Protein AF-R7GBC9-F1 (afdb_monomer_lite)

Secondary structure (DSSP, 8-state):
-------HHHHHHHHHHHHHHHHHHHHHHHHHHHHHHHHHHHHHHHHHTT--GGGS-TT-----HHHHHHHHHHHHHHHHHHHHHHHHHHHHHHTTHHHHHHTS-HHHHHHHIIIIIS---HHHHHHHTT-S-HHHHHHHHHHHHHHHHGGG-

Organism: NCBI:txid1263076

Radius of gyration: 23.35 Å; chains: 1; bounding box: 47×36×67 Å

InterPro domains:
  IPR013324 RNA polymerase sigma factor, region 3/4-like [SSF88659] (70-131)

Sequence (153 aa):
MKKILVTKEDIDYMKRVLSNLRYHYEKANFFKKEQKTAAELLDEEIKGRGISYDSLPSGSRGVSTYENELIITEASYAQMAQNELKKANNILEEEKIEDRLEVLKEKELEIYDDYFVDGMTLEQIAFKFNKKSKQWAAQKIDDIVRKMLEVEL

Structure (mmCIF, N/CA/C/O backbone):
data_AF-R7GBC9-F1
#
_entry.id   AF-R7GBC9-F1
#
loop_
_atom_site.group_PDB
_atom_site.id
_atom_site.type_symbol
_atom_site.label_atom_id
_atom_site.label_alt_id
_atom_site.label_comp_id
_atom_site.label_asym_id
_atom_site.label_entity_id
_atom_site.label_seq_id
_atom_site.pdbx_PDB_ins_code
_atom_site.Cartn_x
_atom_site.Cartn_y
_atom_site.Cartn_z
_atom_site.occupancy
_atom_site.B_iso_or_equiv
_atom_site.auth_seq_id
_atom_site.auth_comp_id
_atom_site.auth_asym_id
_atom_site.auth_atom_id
_atom_site.pdbx_PDB_model_num
ATOM 1 N N . MET A 1 1 ? -23.551 -16.932 20.766 1.00 43.78 1 MET A N 1
ATOM 2 C CA . MET A 1 1 ? -22.169 -16.909 20.242 1.00 43.78 1 MET A CA 1
ATOM 3 C C . MET A 1 1 ? -21.292 -16.179 21.247 1.00 43.78 1 MET A C 1
ATOM 5 O O . MET A 1 1 ? -21.707 -15.129 21.724 1.00 43.78 1 MET A O 1
ATOM 9 N N . LYS A 1 2 ? -20.153 -16.754 21.657 1.00 44.62 2 LYS A N 1
ATOM 10 C CA . LYS A 1 2 ? -19.175 -16.041 22.497 1.00 44.62 2 LYS A CA 1
ATOM 11 C C . LYS A 1 2 ? -18.469 -15.032 21.596 1.00 44.62 2 LYS A C 1
ATOM 13 O O . 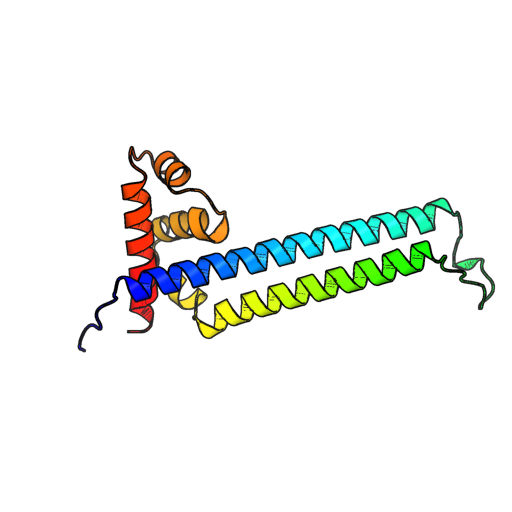LYS A 1 2 ? -17.842 -15.451 20.634 1.00 44.62 2 LYS A O 1
ATOM 18 N N . LYS A 1 3 ? -18.591 -13.739 21.899 1.00 55.22 3 LYS A N 1
ATOM 19 C CA . LYS A 1 3 ? -17.836 -12.689 21.212 1.00 55.22 3 LYS A CA 1
ATOM 20 C C . LYS A 1 3 ? -16.350 -12.942 21.495 1.00 55.22 3 LYS A C 1
ATOM 22 O O . LYS A 1 3 ? -15.938 -12.839 22.651 1.00 55.22 3 LYS A O 1
ATOM 27 N N . ILE A 1 4 ? -15.588 -13.375 20.493 1.00 62.78 4 ILE A N 1
ATOM 28 C CA . ILE A 1 4 ? -14.132 -13.490 20.619 1.00 62.78 4 ILE A CA 1
ATOM 29 C C . ILE A 1 4 ? -13.595 -12.070 20.829 1.00 62.78 4 ILE A C 1
ATOM 31 O O . ILE A 1 4 ? -14.046 -11.113 20.199 1.00 62.78 4 ILE A O 1
ATOM 35 N N . LEU A 1 5 ? -12.715 -11.917 21.814 1.00 82.06 5 LEU A N 1
ATOM 36 C CA . LEU A 1 5 ? -12.192 -10.621 22.221 1.00 82.06 5 LEU A CA 1
ATOM 37 C C . LEU A 1 5 ? -11.024 -10.251 21.303 1.00 82.06 5 LEU A C 1
ATOM 39 O O . LEU A 1 5 ? -9.966 -10.859 21.415 1.00 82.06 5 LEU A O 1
ATOM 43 N N . VAL A 1 6 ? -11.207 -9.247 20.442 1.00 89.69 6 VAL A N 1
ATOM 44 C CA . VAL A 1 6 ? -10.107 -8.668 19.654 1.00 89.69 6 VAL A CA 1
ATOM 45 C C . VAL A 1 6 ? -9.082 -8.045 20.602 1.00 89.69 6 VAL A C 1
ATOM 47 O O . VAL A 1 6 ? -9.408 -7.131 21.372 1.00 89.69 6 VAL A O 1
ATOM 50 N N . THR A 1 7 ? -7.848 -8.534 20.549 1.00 92.88 7 THR A N 1
ATOM 51 C CA . THR A 1 7 ? -6.746 -8.077 21.399 1.00 92.88 7 THR A CA 1
ATOM 52 C C . THR A 1 7 ? -5.969 -6.929 20.752 1.00 92.88 7 THR A C 1
ATOM 54 O O . THR A 1 7 ? -6.165 -6.575 19.588 1.00 92.88 7 THR A O 1
ATOM 57 N N . LYS A 1 8 ? -5.061 -6.309 21.517 1.00 93.81 8 LYS A N 1
ATOM 58 C CA . LYS A 1 8 ? -4.146 -5.298 20.970 1.00 93.81 8 LYS A CA 1
ATOM 59 C C . LYS A 1 8 ? -3.156 -5.908 19.971 1.00 93.81 8 LYS A C 1
ATOM 61 O O . LYS A 1 8 ? -2.827 -5.256 18.987 1.00 93.81 8 LYS A O 1
ATOM 66 N N . GLU A 1 9 ? -2.735 -7.151 20.196 1.00 95.38 9 GLU A N 1
ATOM 67 C CA . GLU A 1 9 ? -1.818 -7.864 19.303 1.00 95.38 9 GLU A CA 1
ATOM 68 C C . GLU A 1 9 ? -2.456 -8.120 17.935 1.00 95.38 9 GLU A C 1
ATOM 70 O O . GLU A 1 9 ? -1.800 -7.896 16.918 1.00 95.38 9 GLU A O 1
ATOM 75 N N . ASP A 1 10 ? -3.746 -8.473 17.903 1.00 94.81 10 ASP A N 1
ATOM 76 C CA . ASP A 1 10 ? -4.499 -8.656 16.655 1.00 94.81 10 ASP A CA 1
ATOM 77 C C . ASP A 1 10 ? -4.594 -7.344 15.862 1.00 94.81 10 ASP A C 1
ATOM 79 O O . ASP A 1 10 ? -4.349 -7.306 14.655 1.00 94.81 10 ASP A O 1
ATOM 83 N N . ILE A 1 11 ? -4.892 -6.235 16.552 1.00 96.44 11 ILE A N 1
ATOM 84 C CA . ILE A 1 11 ? -4.948 -4.901 15.938 1.00 96.44 11 ILE A CA 1
ATOM 85 C C . ILE A 1 11 ? -3.581 -4.523 15.362 1.00 96.44 11 ILE A C 1
ATOM 87 O O . ILE A 1 11 ? -3.488 -4.061 14.225 1.00 96.44 11 ILE A O 1
ATOM 91 N N . ASP A 1 12 ? -2.510 -4.714 16.129 1.00 97.31 12 ASP A N 1
ATOM 92 C CA . ASP A 1 12 ? -1.163 -4.354 15.694 1.00 97.31 12 ASP A CA 1
ATOM 93 C C . ASP A 1 12 ? -0.671 -5.256 14.551 1.00 97.31 12 ASP A C 1
ATOM 95 O O . ASP A 1 12 ? 0.040 -4.788 13.659 1.00 97.31 12 ASP A O 1
ATOM 99 N N . TYR A 1 13 ? -1.080 -6.527 14.526 1.00 97.06 13 TYR A N 1
ATOM 100 C CA . TYR A 1 13 ? -0.859 -7.421 13.394 1.00 97.06 13 TYR A CA 1
ATOM 101 C C . TYR A 1 13 ? -1.545 -6.907 12.129 1.00 97.06 13 TYR A C 1
ATOM 103 O O . TYR A 1 13 ? -0.863 -6.667 11.132 1.00 97.06 13 TYR A O 1
ATOM 111 N N . MET A 1 14 ? -2.851 -6.646 12.187 1.00 96.94 14 MET A N 1
ATOM 112 C CA . MET A 1 14 ? -3.610 -6.194 11.021 1.00 96.94 14 MET A CA 1
ATOM 113 C C . MET A 1 14 ? -3.111 -4.832 10.507 1.00 96.94 14 MET A C 1
ATOM 115 O O . MET A 1 14 ? -3.002 -4.606 9.305 1.00 96.94 14 MET A O 1
ATOM 119 N N . LYS A 1 15 ? -2.668 -3.937 11.397 1.00 97.88 15 LYS A N 1
ATOM 120 C CA . LYS A 1 15 ? -1.984 -2.692 11.002 1.00 97.88 15 LYS A CA 1
ATOM 121 C C . LYS A 1 15 ? -0.726 -2.932 10.171 1.00 97.88 15 LYS A C 1
ATOM 123 O O . LYS A 1 15 ? -0.486 -2.200 9.208 1.00 97.88 15 LYS A O 1
ATOM 128 N N . ARG A 1 16 ? 0.089 -3.928 10.538 1.00 97.88 16 ARG A N 1
ATOM 129 C CA . ARG A 1 16 ? 1.284 -4.305 9.764 1.00 97.88 16 ARG A CA 1
ATOM 130 C C . ARG A 1 16 ? 0.897 -4.900 8.418 1.00 97.88 16 ARG A C 1
ATOM 132 O O . ARG A 1 16 ? 1.509 -4.528 7.425 1.00 97.88 16 ARG A O 1
ATOM 139 N N . VAL A 1 17 ? -0.119 -5.761 8.383 1.00 97.75 17 VAL A N 1
ATOM 140 C CA . VAL A 1 17 ? -0.663 -6.338 7.144 1.00 97.75 17 VAL A CA 1
ATOM 141 C C . VAL A 1 17 ? -1.064 -5.233 6.165 1.00 97.75 17 VAL A C 1
ATOM 143 O O . VAL A 1 17 ? -0.538 -5.181 5.057 1.00 97.75 17 VAL A O 1
ATOM 146 N N . LEU A 1 18 ? -1.903 -4.290 6.598 1.00 98.00 18 LEU A N 1
ATOM 147 C CA . LEU A 1 18 ? -2.368 -3.171 5.771 1.00 98.00 18 LEU A CA 1
ATOM 148 C C . LEU A 1 18 ? -1.223 -2.240 5.335 1.00 98.00 18 LEU A C 1
ATOM 150 O O . LEU A 1 18 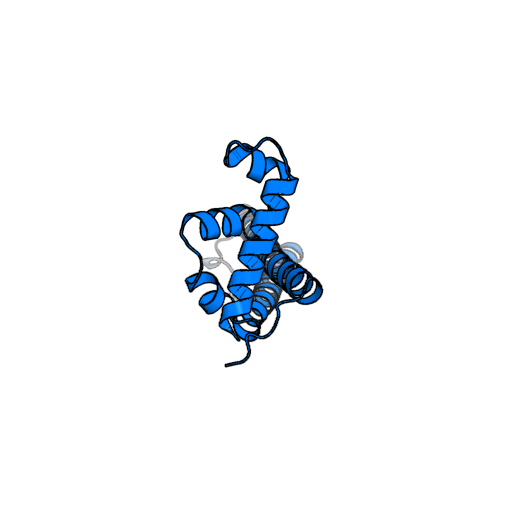? -1.184 -1.776 4.198 1.00 98.00 18 LEU A O 1
ATOM 154 N N . SER A 1 19 ? -0.240 -2.005 6.209 1.00 96.75 19 SER A N 1
ATOM 155 C CA . SER A 1 19 ? 0.950 -1.218 5.850 1.00 96.75 19 SER A CA 1
ATOM 156 C C . SER A 1 19 ? 1.827 -1.931 4.813 1.00 96.75 19 SER A C 1
ATOM 158 O O . SER A 1 19 ? 2.354 -1.292 3.902 1.00 96.75 19 SER A O 1
ATOM 160 N N . ASN A 1 20 ? 1.972 -3.254 4.924 1.00 97.62 20 ASN A N 1
ATOM 161 C CA . ASN A 1 20 ? 2.701 -4.066 3.951 1.00 97.62 20 ASN A CA 1
ATOM 162 C C . ASN A 1 20 ? 1.968 -4.116 2.608 1.00 97.62 20 ASN A C 1
ATOM 164 O O . ASN A 1 20 ? 2.610 -4.039 1.563 1.00 97.62 20 ASN A O 1
ATOM 168 N N . LEU A 1 21 ? 0.635 -4.190 2.628 1.00 98.12 21 LEU A N 1
ATOM 169 C CA . LEU A 1 21 ? -0.186 -4.106 1.426 1.00 98.12 21 LEU A CA 1
ATOM 170 C C . LEU A 1 21 ? 0.106 -2.811 0.655 1.00 98.12 21 LEU A C 1
ATOM 172 O O . LEU A 1 21 ? 0.440 -2.867 -0.531 1.00 98.12 21 LEU A O 1
ATOM 176 N N . ARG A 1 22 ? 0.090 -1.658 1.344 1.00 97.62 22 ARG A N 1
ATOM 177 C CA . ARG A 1 22 ? 0.481 -0.371 0.744 1.00 97.62 22 ARG A CA 1
ATOM 178 C C . ARG A 1 22 ? 1.889 -0.415 0.168 1.00 97.62 22 ARG A C 1
ATOM 180 O O . ARG A 1 22 ? 2.086 -0.047 -0.986 1.00 97.62 22 ARG A O 1
ATOM 187 N N . TYR A 1 23 ? 2.856 -0.895 0.949 1.00 97.94 23 TYR A N 1
ATOM 188 C CA . TYR A 1 23 ? 4.251 -0.989 0.521 1.00 97.94 23 TYR A CA 1
ATOM 189 C C . TYR A 1 23 ? 4.401 -1.758 -0.800 1.00 97.94 23 TYR A C 1
ATOM 191 O O . TYR A 1 23 ? 5.107 -1.308 -1.705 1.00 97.94 23 TYR A O 1
ATOM 199 N N . HIS A 1 24 ? 3.721 -2.897 -0.942 1.00 98.38 24 HIS A N 1
ATOM 200 C CA . HIS A 1 24 ? 3.771 -3.690 -2.168 1.00 98.38 24 HIS A CA 1
ATOM 201 C C . HIS A 1 24 ? 3.146 -2.953 -3.361 1.00 98.38 24 HIS A C 1
ATOM 203 O O . HIS A 1 24 ? 3.725 -2.968 -4.450 1.00 98.38 24 HIS A O 1
ATOM 209 N N . TYR A 1 25 ? 2.034 -2.237 -3.169 1.00 98.19 25 TYR A N 1
ATOM 210 C CA . TYR A 1 25 ? 1.457 -1.397 -4.224 1.00 98.19 25 TYR A CA 1
ATOM 211 C C . TYR A 1 25 ? 2.359 -0.226 -4.624 1.00 98.19 25 TYR A C 1
ATOM 213 O O . TYR A 1 25 ? 2.581 -0.003 -5.816 1.00 98.19 25 TYR A O 1
ATOM 221 N N . GLU A 1 26 ? 2.922 0.500 -3.658 1.00 97.94 26 GLU A N 1
ATOM 222 C CA . GLU A 1 26 ? 3.864 1.595 -3.912 1.00 97.94 26 GLU A CA 1
ATOM 223 C C . GLU A 1 26 ? 5.083 1.102 -4.694 1.00 97.94 26 GLU A C 1
ATOM 225 O O . GLU A 1 26 ? 5.490 1.716 -5.682 1.00 97.94 26 GLU A O 1
ATOM 230 N N . LYS A 1 27 ? 5.632 -0.050 -4.302 1.00 98.06 27 LYS A N 1
ATOM 231 C CA . LYS A 1 27 ? 6.801 -0.641 -4.949 1.00 98.06 27 LYS A CA 1
ATOM 232 C C . LYS A 1 27 ? 6.494 -1.162 -6.351 1.00 98.06 27 LYS A C 1
ATOM 234 O O . LYS A 1 27 ? 7.292 -0.959 -7.265 1.00 98.06 27 LYS A O 1
ATOM 239 N N . ALA A 1 28 ? 5.324 -1.765 -6.554 1.00 98.31 28 ALA A N 1
ATOM 240 C CA . ALA A 1 28 ? 4.854 -2.122 -7.887 1.00 98.31 28 ALA A CA 1
ATOM 241 C C . ALA A 1 28 ? 4.726 -0.886 -8.790 1.00 98.31 28 ALA A C 1
ATOM 243 O O . ALA A 1 28 ? 5.159 -0.910 -9.941 1.00 98.31 28 ALA A O 1
ATOM 244 N N . ASN A 1 29 ? 4.165 0.207 -8.268 1.00 97.75 29 ASN A N 1
ATOM 245 C CA . ASN A 1 29 ? 4.026 1.462 -9.002 1.00 97.75 29 ASN A CA 1
ATOM 246 C C . ASN A 1 29 ? 5.378 2.114 -9.305 1.00 97.75 29 ASN A C 1
ATOM 248 O O . ASN A 1 29 ? 5.552 2.655 -10.395 1.00 97.75 29 ASN A O 1
ATOM 252 N N . PHE A 1 30 ? 6.338 2.037 -8.382 1.00 98.12 30 PHE A N 1
ATOM 253 C CA . PHE A 1 30 ? 7.717 2.449 -8.630 1.00 98.12 30 PHE A CA 1
ATOM 254 C C . PHE A 1 30 ? 8.311 1.680 -9.817 1.00 98.12 30 PHE A C 1
ATOM 256 O O . PHE A 1 30 ? 8.713 2.296 -10.797 1.00 98.12 30 PHE A O 1
ATOM 263 N N . PHE A 1 31 ? 8.262 0.345 -9.799 1.00 98.25 31 PHE A N 1
ATOM 264 C CA . PHE A 1 31 ? 8.799 -0.461 -10.898 1.00 98.25 31 PHE A CA 1
ATOM 265 C C . PHE A 1 31 ? 8.085 -0.220 -12.234 1.00 98.25 31 PHE A C 1
ATOM 267 O O . PHE A 1 31 ? 8.741 -0.184 -13.268 1.00 98.25 31 PHE A O 1
ATOM 274 N N . LYS A 1 32 ? 6.770 0.027 -12.238 1.00 97.81 32 LYS A N 1
ATOM 275 C CA . LYS A 1 32 ? 6.044 0.427 -13.458 1.00 97.81 32 LYS A CA 1
ATOM 276 C C . LYS A 1 32 ? 6.529 1.765 -14.024 1.00 97.81 32 LYS A C 1
ATOM 278 O O . LYS A 1 32 ? 6.563 1.928 -15.240 1.00 97.81 32 LYS A O 1
ATOM 283 N N . LYS A 1 33 ? 6.880 2.729 -13.164 1.00 97.75 33 LYS A N 1
ATOM 284 C CA . LYS A 1 33 ? 7.456 4.008 -13.605 1.00 97.75 33 LYS A CA 1
ATOM 285 C C . LYS A 1 33 ? 8.837 3.794 -14.215 1.00 97.75 33 LYS A C 1
ATOM 287 O O . LYS A 1 33 ? 9.059 4.260 -15.322 1.00 97.75 33 LYS A O 1
ATOM 292 N N . GLU A 1 34 ? 9.704 3.031 -13.554 1.00 97.25 34 GLU A N 1
ATOM 293 C CA . GLU A 1 34 ? 11.040 2.711 -14.077 1.00 97.25 34 GLU A CA 1
ATOM 294 C C . GLU A 1 34 ? 10.977 1.930 -15.399 1.00 97.25 34 GLU A C 1
ATOM 296 O O . GLU A 1 34 ? 11.713 2.236 -16.334 1.00 97.25 34 GLU A O 1
ATOM 301 N N . GLN A 1 35 ? 10.039 0.982 -15.522 1.00 95.50 35 GLN A N 1
ATOM 302 C CA . GLN A 1 35 ? 9.752 0.291 -16.781 1.00 95.50 35 GLN A CA 1
ATOM 303 C C . GLN A 1 35 ? 9.407 1.292 -17.890 1.00 95.50 35 GLN A C 1
ATOM 305 O O . GLN A 1 35 ? 9.966 1.225 -18.981 1.00 95.50 35 GLN A O 1
ATOM 310 N N . LYS A 1 36 ? 8.491 2.228 -17.612 1.00 95.69 36 LYS A N 1
ATOM 311 C CA . LYS A 1 36 ? 8.072 3.239 -18.585 1.00 95.69 36 LYS A CA 1
ATOM 312 C C . LYS A 1 36 ? 9.238 4.141 -18.998 1.00 95.69 36 LYS A C 1
ATOM 314 O O . LYS A 1 36 ? 9.394 4.393 -20.186 1.00 95.69 36 LYS A O 1
ATOM 319 N N . THR A 1 37 ? 10.070 4.569 -18.051 1.00 94.50 37 THR A N 1
ATOM 320 C CA . THR A 1 37 ? 11.277 5.359 -18.336 1.00 94.50 37 THR A CA 1
ATOM 321 C C . THR A 1 37 ? 12.241 4.597 -19.250 1.00 94.50 37 THR A C 1
ATOM 323 O O . THR A 1 37 ? 12.734 5.159 -20.222 1.00 94.50 37 THR A O 1
ATOM 326 N N . ALA A 1 38 ? 12.490 3.310 -18.982 1.00 91.00 38 ALA A N 1
ATOM 327 C CA . ALA A 1 38 ? 13.356 2.484 -19.827 1.00 91.00 38 ALA A CA 1
ATOM 328 C C . ALA A 1 38 ? 12.807 2.340 -21.259 1.00 91.00 38 ALA A C 1
ATOM 330 O O . ALA A 1 38 ? 13.574 2.430 -22.217 1.00 91.00 38 ALA A O 1
ATOM 331 N N . ALA A 1 39 ? 11.488 2.180 -21.405 1.00 91.19 39 ALA A N 1
ATOM 332 C CA . ALA A 1 39 ? 10.827 2.121 -22.707 1.00 91.19 39 ALA A CA 1
ATOM 333 C C . ALA A 1 39 ? 10.909 3.458 -23.470 1.00 91.19 39 ALA A C 1
ATOM 335 O O . ALA A 1 39 ? 11.186 3.466 -24.666 1.00 91.19 39 ALA A O 1
ATOM 336 N N . GLU A 1 40 ? 10.723 4.592 -22.784 1.00 92.88 40 GLU A N 1
ATOM 337 C CA . GLU A 1 40 ? 10.867 5.927 -23.384 1.00 92.88 40 GLU A CA 1
ATOM 338 C C . GLU A 1 40 ? 12.299 6.167 -23.890 1.00 92.88 40 GLU A C 1
ATOM 340 O O . GLU A 1 40 ? 12.478 6.630 -25.016 1.00 92.88 40 GLU A O 1
ATOM 345 N N . LEU A 1 41 ? 13.315 5.774 -23.113 1.00 89.88 41 LEU A N 1
ATOM 346 C CA . LEU A 1 41 ? 14.719 5.852 -23.534 1.00 89.88 41 LEU A CA 1
ATOM 347 C C . LEU A 1 41 ? 15.014 4.948 -24.738 1.00 89.88 41 LEU A C 1
ATOM 349 O O . LEU A 1 41 ? 15.715 5.359 -25.659 1.00 89.88 41 LEU A O 1
ATOM 353 N N . LEU A 1 42 ? 14.465 3.731 -24.764 1.00 85.06 42 LEU A N 1
ATOM 354 C CA . LEU A 1 42 ? 14.629 2.821 -25.899 1.00 85.06 42 LEU A CA 1
ATOM 355 C C . LEU A 1 42 ? 14.025 3.414 -27.180 1.00 85.06 42 LEU A C 1
ATOM 357 O O . LEU A 1 42 ? 14.651 3.376 -28.240 1.00 85.06 42 LEU A O 1
ATOM 361 N N . ASP A 1 43 ? 12.833 4.002 -27.076 1.00 85.81 43 ASP A N 1
ATOM 362 C CA . ASP A 1 43 ? 12.175 4.696 -28.183 1.00 85.81 43 ASP A CA 1
ATOM 363 C C . ASP A 1 43 ? 13.003 5.885 -28.693 1.00 85.81 43 ASP A C 1
ATOM 365 O O . ASP A 1 43 ? 13.068 6.120 -29.904 1.00 85.81 43 ASP A O 1
ATOM 369 N N . GLU A 1 44 ? 13.618 6.655 -27.791 1.00 86.75 44 GLU A N 1
ATOM 370 C CA . GLU A 1 44 ? 14.504 7.771 -28.137 1.00 86.75 44 GLU A CA 1
ATOM 371 C C . GLU A 1 44 ? 15.767 7.300 -28.863 1.00 86.75 44 GLU A C 1
ATOM 373 O O . GLU A 1 44 ? 16.096 7.856 -29.913 1.00 86.75 44 GLU A O 1
ATOM 378 N N . GLU A 1 45 ? 16.428 6.249 -28.375 1.00 82.31 45 GLU A N 1
ATOM 379 C CA . GLU A 1 45 ? 17.615 5.666 -29.016 1.00 82.31 45 GLU A CA 1
ATOM 380 C C . GLU A 1 45 ? 17.308 5.157 -30.431 1.00 82.31 45 GLU A C 1
ATOM 382 O O . GLU A 1 45 ? 18.031 5.458 -31.390 1.00 82.31 45 GLU A O 1
ATOM 387 N N . ILE A 1 46 ? 16.178 4.461 -30.594 1.00 74.81 46 ILE A N 1
ATOM 388 C CA . ILE A 1 46 ? 15.717 3.970 -31.897 1.00 74.81 46 ILE A CA 1
ATOM 389 C C . ILE A 1 46 ? 15.447 5.140 -32.858 1.00 74.81 46 ILE A C 1
ATOM 391 O O . ILE A 1 46 ? 15.869 5.101 -34.019 1.00 74.81 46 ILE A O 1
ATOM 395 N N . LYS A 1 47 ? 14.771 6.202 -32.394 1.00 77.12 47 LYS A N 1
ATOM 396 C CA . LYS A 1 47 ? 14.463 7.397 -33.205 1.00 77.12 47 LYS A CA 1
ATOM 397 C C . LYS A 1 47 ? 15.717 8.196 -33.564 1.00 77.12 47 LYS A C 1
ATOM 399 O O . LYS A 1 47 ? 15.855 8.620 -34.712 1.00 77.12 47 LYS A O 1
ATOM 404 N N . GLY A 1 48 ? 16.632 8.391 -32.613 1.00 67.81 48 GLY A N 1
ATOM 405 C CA . GLY A 1 48 ? 17.856 9.183 -32.771 1.00 67.81 48 GLY A CA 1
ATOM 406 C C . GLY A 1 48 ? 18.818 8.617 -33.816 1.00 67.81 48 GLY A C 1
ATOM 407 O O . GLY A 1 48 ? 19.558 9.364 -34.457 1.00 67.81 48 GLY A O 1
ATOM 408 N N . ARG A 1 49 ? 18.756 7.306 -34.066 1.00 64.00 49 ARG A N 1
ATOM 409 C CA . ARG A 1 49 ? 19.539 6.641 -35.113 1.00 64.00 49 ARG A CA 1
ATOM 410 C C . ARG A 1 49 ? 19.000 6.859 -36.529 1.00 64.00 49 ARG A C 1
ATOM 412 O O . ARG A 1 49 ? 19.703 6.541 -37.485 1.00 64.00 49 ARG A O 1
ATOM 419 N N . GLY A 1 50 ? 17.781 7.382 -36.693 1.00 56.69 50 GLY A N 1
ATOM 420 C CA . GLY A 1 50 ? 17.168 7.604 -38.010 1.00 56.69 50 GLY A CA 1
ATOM 421 C C . GLY A 1 50 ? 16.964 6.319 -38.826 1.00 56.69 50 GLY A C 1
ATOM 422 O O . GLY A 1 50 ? 16.795 6.376 -40.044 1.00 56.69 50 GLY A O 1
ATOM 423 N N . ILE A 1 51 ? 17.006 5.152 -38.175 1.00 56.06 51 ILE A N 1
ATOM 424 C CA . ILE A 1 51 ? 16.888 3.847 -38.825 1.00 56.06 51 ILE A CA 1
ATOM 425 C C . ILE A 1 51 ? 15.403 3.522 -38.990 1.00 56.06 51 ILE A C 1
ATOM 427 O O . ILE A 1 51 ? 14.709 3.203 -38.028 1.00 56.06 51 ILE A O 1
ATOM 431 N N . SER A 1 52 ? 14.915 3.542 -40.232 1.00 53.44 52 SER A N 1
ATOM 432 C CA . SER A 1 52 ? 13.676 2.843 -40.577 1.00 53.44 52 SER A CA 1
ATOM 433 C C . SER A 1 52 ? 13.965 1.342 -40.611 1.00 53.44 52 SER A C 1
ATOM 435 O O . SER A 1 52 ? 14.709 0.867 -41.475 1.00 53.44 52 SER A O 1
ATOM 437 N N . TYR A 1 53 ? 13.384 0.580 -39.681 1.00 52.62 53 TYR A N 1
ATOM 438 C CA . TYR A 1 53 ? 13.536 -0.880 -39.622 1.00 52.62 53 TYR A CA 1
ATOM 439 C C . TYR A 1 53 ? 13.049 -1.601 -40.895 1.00 52.62 53 TYR A C 1
ATOM 441 O O . TYR A 1 53 ? 13.442 -2.750 -41.111 1.00 52.62 53 TYR A O 1
ATOM 449 N N . ASP A 1 54 ? 12.275 -0.924 -41.753 1.00 52.69 54 ASP A N 1
ATOM 450 C CA . ASP A 1 54 ? 11.830 -1.417 -43.066 1.00 52.69 54 ASP A CA 1
ATOM 451 C C . ASP A 1 54 ? 12.934 -1.380 -44.140 1.00 52.69 54 ASP A C 1
ATOM 453 O O . ASP A 1 54 ? 12.804 -2.006 -45.189 1.00 52.69 54 ASP A O 1
ATOM 457 N N . SER A 1 55 ? 14.033 -0.660 -43.892 1.00 51.88 55 SER A N 1
ATOM 458 C CA . SER A 1 55 ? 15.132 -0.461 -44.852 1.00 51.88 55 SER A CA 1
ATOM 459 C C . SER A 1 55 ? 16.385 -1.300 -44.569 1.00 51.88 55 SER A C 1
ATOM 461 O O . SER A 1 55 ? 17.344 -1.263 -45.342 1.00 51.88 55 SER A O 1
ATOM 463 N N . LEU A 1 56 ? 16.392 -2.078 -43.480 1.00 47.69 56 LEU A N 1
ATOM 464 C CA . LEU A 1 56 ? 17.527 -2.923 -43.111 1.00 47.69 56 LEU A CA 1
ATOM 465 C C . LEU A 1 56 ? 17.411 -4.332 -43.722 1.00 47.69 56 LEU A C 1
ATOM 467 O O . LEU A 1 56 ? 16.360 -4.965 -43.592 1.00 47.69 56 LEU A O 1
ATOM 471 N N . PRO A 1 57 ? 18.493 -4.882 -44.313 1.00 50.38 57 PRO A N 1
ATOM 472 C CA . PRO A 1 57 ? 18.537 -6.280 -44.733 1.00 50.38 57 PRO A CA 1
ATOM 473 C C . PRO A 1 57 ? 18.177 -7.209 -43.568 1.00 50.38 57 PRO A C 1
ATOM 475 O O . PRO A 1 57 ? 18.622 -7.001 -42.432 1.00 50.38 57 PRO A O 1
ATOM 478 N N . SER A 1 58 ? 17.385 -8.249 -43.843 1.00 46.12 58 SER A N 1
ATOM 479 C CA . SER A 1 58 ? 17.010 -9.279 -42.871 1.00 46.12 58 SER A CA 1
ATOM 480 C C . SER A 1 58 ? 18.266 -9.984 -42.340 1.00 46.12 58 SER A C 1
ATOM 482 O O . SER A 1 58 ? 18.810 -10.867 -42.998 1.00 46.12 58 SER A O 1
ATOM 484 N N . GLY A 1 59 ? 18.754 -9.554 -41.176 1.00 46.94 59 GLY A N 1
ATOM 485 C CA . GLY A 1 59 ? 19.984 -10.061 -40.553 1.00 46.94 59 GLY A CA 1
ATOM 486 C C . GLY A 1 59 ? 20.881 -8.977 -39.949 1.00 46.94 59 GLY A C 1
ATOM 487 O O . GLY A 1 59 ? 21.691 -9.277 -39.083 1.00 46.94 59 GLY A O 1
ATOM 488 N N . SER A 1 60 ? 20.695 -7.712 -40.336 1.00 47.62 60 SER A N 1
ATOM 489 C CA . SER A 1 60 ? 21.445 -6.551 -39.823 1.00 47.62 60 SER A CA 1
ATOM 490 C C . SER A 1 60 ? 20.592 -5.639 -38.932 1.00 47.62 60 SER A C 1
ATOM 492 O O . SER A 1 60 ? 20.772 -4.425 -38.918 1.00 47.62 60 SER A O 1
ATOM 494 N N . ARG A 1 61 ? 19.652 -6.207 -38.163 1.00 52.06 61 ARG A N 1
ATOM 495 C CA . ARG A 1 61 ? 19.006 -5.487 -37.050 1.00 52.06 61 ARG A CA 1
ATOM 496 C C . ARG A 1 61 ? 19.992 -5.431 -35.884 1.00 52.06 61 ARG A C 1
ATOM 498 O O . ARG A 1 61 ? 19.905 -6.214 -34.945 1.00 52.06 61 ARG A O 1
ATOM 505 N N . GLY A 1 62 ? 21.000 -4.575 -36.014 1.00 52.31 62 GLY A N 1
ATOM 506 C CA . GLY A 1 62 ? 22.020 -4.360 -34.995 1.00 52.31 62 GLY A CA 1
ATOM 507 C C . GLY A 1 62 ? 21.446 -3.579 -33.822 1.00 52.31 62 GLY A C 1
ATOM 508 O O . GLY A 1 62 ? 21.679 -2.378 -33.726 1.00 52.31 62 GLY A O 1
ATOM 509 N N . VAL A 1 63 ? 20.705 -4.263 -32.947 1.00 59.44 63 VAL A N 1
ATOM 510 C CA . VAL A 1 63 ? 20.388 -3.738 -31.618 1.00 59.44 63 VAL A CA 1
ATOM 511 C C . VAL A 1 63 ? 21.726 -3.543 -30.908 1.00 59.44 63 VAL A C 1
ATOM 513 O O . VAL A 1 63 ? 22.495 -4.491 -30.735 1.00 59.44 63 VAL A O 1
ATOM 516 N N . SER A 1 64 ? 22.064 -2.301 -30.593 1.00 68.50 64 SER A N 1
ATOM 517 C CA . SER A 1 64 ? 23.290 -1.969 -29.881 1.00 68.50 64 SER A CA 1
ATOM 518 C C . SER A 1 64 ? 23.305 -2.599 -28.497 1.00 68.50 64 SER A C 1
ATOM 520 O O . SER A 1 64 ? 22.264 -2.955 -27.946 1.00 68.50 64 SER A O 1
ATOM 522 N N . THR A 1 65 ? 24.495 -2.721 -27.909 1.00 76.62 65 THR A N 1
ATOM 523 C CA . THR A 1 65 ? 24.640 -3.171 -26.520 1.00 76.62 65 THR A CA 1
ATOM 524 C C . THR A 1 65 ? 23.741 -2.363 -25.578 1.00 76.62 65 THR A C 1
ATOM 526 O O . THR A 1 65 ? 23.078 -2.954 -24.738 1.00 76.62 65 THR A O 1
ATOM 529 N N . TYR A 1 66 ? 23.622 -1.049 -25.801 1.00 79.19 66 TYR A N 1
ATOM 530 C CA . TYR A 1 66 ? 22.786 -0.161 -24.992 1.00 79.19 66 TYR A CA 1
ATOM 531 C C . TYR A 1 66 ? 21.275 -0.383 -25.190 1.00 79.19 66 TYR A C 1
ATOM 533 O O . TYR A 1 66 ? 20.539 -0.507 -24.218 1.00 79.19 66 TYR A O 1
ATOM 541 N N . GLU A 1 67 ? 20.797 -0.533 -26.430 1.00 79.50 67 GLU A N 1
ATOM 542 C CA . GLU A 1 67 ? 19.383 -0.868 -26.692 1.00 79.50 67 GLU A CA 1
ATOM 543 C C . GLU A 1 67 ? 19.013 -2.239 -26.084 1.00 79.50 67 GLU A C 1
ATOM 545 O O . GLU A 1 67 ? 17.935 -2.397 -25.516 1.00 79.50 67 GLU A O 1
ATOM 550 N N . ASN A 1 68 ? 19.921 -3.223 -26.127 1.00 83.12 68 ASN A N 1
ATOM 551 C CA . ASN A 1 68 ? 19.717 -4.514 -25.458 1.00 83.12 68 ASN A CA 1
ATOM 552 C C . ASN A 1 68 ? 19.668 -4.376 -23.928 1.00 83.12 68 ASN A C 1
ATOM 554 O O . ASN A 1 68 ? 18.848 -5.030 -23.284 1.00 83.12 68 ASN A O 1
ATOM 558 N N . GLU A 1 69 ? 20.519 -3.533 -23.339 1.00 86.44 69 GLU A N 1
ATOM 559 C CA . GLU A 1 69 ? 20.476 -3.227 -21.905 1.00 86.44 69 GLU A CA 1
ATOM 560 C C . GLU A 1 69 ? 19.134 -2.601 -21.509 1.00 86.44 69 GLU A C 1
ATOM 562 O O . GLU A 1 69 ? 18.547 -3.014 -20.506 1.00 86.44 69 GLU A O 1
ATOM 567 N N . LEU A 1 70 ? 18.608 -1.671 -22.311 1.00 87.69 70 LEU A N 1
ATOM 568 C CA . LEU A 1 70 ? 17.303 -1.047 -22.077 1.00 87.69 70 LEU A CA 1
ATOM 569 C C . LEU A 1 70 ? 16.154 -2.062 -22.175 1.00 87.69 70 LEU A C 1
ATOM 571 O O . LEU A 1 70 ? 15.312 -2.092 -21.281 1.00 87.69 70 LEU A O 1
ATOM 575 N N . ILE A 1 71 ? 16.166 -2.958 -23.170 1.00 88.00 71 ILE A N 1
ATOM 576 C CA . ILE A 1 71 ? 15.172 -4.042 -23.306 1.00 88.00 71 ILE A CA 1
ATOM 577 C C . ILE A 1 71 ? 15.191 -4.973 -22.083 1.00 88.00 71 ILE A C 1
ATOM 579 O O . ILE A 1 71 ? 14.144 -5.305 -21.523 1.00 88.00 71 ILE A O 1
ATOM 583 N N . ILE A 1 72 ? 16.379 -5.403 -21.643 1.00 91.12 72 ILE A N 1
ATOM 584 C CA . ILE A 1 72 ? 16.524 -6.271 -20.464 1.00 91.12 72 ILE A CA 1
ATOM 585 C C . ILE A 1 72 ? 16.050 -5.543 -19.202 1.00 91.12 72 ILE A C 1
ATOM 587 O O . ILE A 1 72 ? 15.388 -6.144 -18.351 1.00 91.12 72 ILE A O 1
ATOM 591 N N . THR A 1 73 ? 16.372 -4.257 -19.081 1.00 92.31 73 THR A N 1
ATOM 592 C CA . THR A 1 73 ? 15.991 -3.414 -17.945 1.00 92.31 73 THR A CA 1
ATOM 593 C C . THR A 1 73 ? 14.476 -3.231 -17.877 1.00 92.31 73 THR A C 1
ATOM 595 O O . THR A 1 73 ? 13.882 -3.472 -16.825 1.00 92.31 73 THR A O 1
ATOM 598 N N . GLU A 1 74 ? 13.832 -2.900 -18.999 1.00 93.44 74 GLU A N 1
ATOM 599 C CA . GLU A 1 74 ? 12.376 -2.792 -19.107 1.00 93.44 74 GLU A CA 1
ATOM 600 C C . GLU A 1 74 ? 11.698 -4.104 -18.686 1.00 93.44 74 GLU A C 1
ATOM 602 O O . GLU A 1 74 ? 10.844 -4.110 -17.793 1.00 93.44 74 GLU A O 1
ATOM 607 N N . ALA A 1 75 ? 12.123 -5.231 -19.267 1.00 94.12 75 ALA A N 1
ATOM 608 C CA . ALA A 1 75 ? 11.571 -6.546 -18.951 1.00 94.12 75 ALA A CA 1
ATOM 609 C C . ALA A 1 75 ? 11.761 -6.911 -17.468 1.00 94.12 75 ALA A C 1
ATOM 611 O O . ALA A 1 75 ? 10.859 -7.461 -16.829 1.00 94.12 75 ALA A O 1
ATOM 612 N N . SER A 1 76 ? 12.916 -6.561 -16.896 1.00 96.75 76 SER A N 1
ATOM 613 C CA . SER A 1 76 ? 13.214 -6.787 -15.480 1.00 96.75 76 SER A CA 1
ATOM 614 C C . SER A 1 76 ? 12.273 -5.991 -14.579 1.00 96.75 76 SER A C 1
ATOM 616 O O . SER A 1 76 ? 11.675 -6.563 -13.665 1.00 96.75 76 SER A O 1
ATOM 618 N N . TYR A 1 77 ? 12.077 -4.697 -14.847 1.00 97.81 77 TYR A N 1
ATOM 619 C CA . TYR A 1 77 ? 11.152 -3.870 -14.073 1.00 97.81 77 TYR A CA 1
ATOM 620 C C . TYR A 1 77 ? 9.697 -4.320 -14.220 1.00 97.81 77 TYR A C 1
ATOM 622 O O . TYR A 1 77 ? 8.976 -4.364 -13.220 1.00 97.81 77 TYR A O 1
ATOM 630 N N . ALA A 1 78 ? 9.279 -4.746 -15.415 1.00 97.56 78 ALA A N 1
ATOM 631 C CA . ALA A 1 78 ? 7.953 -5.320 -15.632 1.00 97.56 78 ALA A CA 1
ATOM 632 C C . ALA A 1 78 ? 7.724 -6.562 -14.750 1.00 97.56 78 ALA A C 1
ATOM 634 O O . ALA A 1 78 ? 6.708 -6.663 -14.055 1.00 97.56 78 ALA A O 1
ATOM 635 N N . GLN A 1 79 ? 8.697 -7.480 -14.706 1.00 98.06 79 GLN A N 1
ATOM 636 C CA . GLN A 1 79 ? 8.627 -8.674 -13.862 1.00 98.06 79 GLN A CA 1
ATOM 637 C C . GLN A 1 79 ? 8.622 -8.324 -12.366 1.00 98.06 79 GLN A C 1
ATOM 639 O O . GLN A 1 79 ? 7.870 -8.918 -11.590 1.00 98.06 79 GLN A O 1
ATOM 644 N N . MET A 1 80 ? 9.439 -7.356 -11.938 1.00 98.25 80 MET A N 1
ATOM 645 C CA . MET A 1 80 ? 9.466 -6.904 -10.544 1.00 98.25 80 MET A CA 1
ATOM 646 C C . MET A 1 80 ? 8.132 -6.275 -10.127 1.00 98.25 80 MET A C 1
ATOM 648 O O . MET A 1 80 ? 7.619 -6.600 -9.056 1.00 98.25 80 MET A O 1
ATOM 652 N N . ALA A 1 81 ? 7.528 -5.445 -10.982 1.00 98.19 81 ALA A N 1
ATOM 653 C CA . ALA A 1 81 ? 6.201 -4.884 -10.750 1.00 98.19 81 ALA A CA 1
ATOM 654 C C . ALA A 1 81 ? 5.140 -5.982 -10.579 1.00 98.19 81 ALA A C 1
ATOM 656 O O . ALA A 1 81 ? 4.363 -5.943 -9.626 1.00 98.19 81 ALA A O 1
ATOM 657 N N . GLN A 1 82 ? 5.129 -6.985 -11.463 1.00 98.19 82 GLN A N 1
ATOM 658 C CA . GLN A 1 82 ? 4.205 -8.120 -11.367 1.00 98.19 82 GLN A CA 1
ATOM 659 C C . GLN A 1 82 ? 4.401 -8.921 -10.076 1.00 98.19 82 GLN A C 1
ATOM 661 O O . GLN A 1 82 ? 3.424 -9.303 -9.434 1.00 98.19 82 GLN A O 1
ATOM 666 N N . ASN A 1 83 ? 5.650 -9.145 -9.663 1.00 98.31 83 ASN A N 1
ATOM 667 C CA . ASN A 1 83 ? 5.953 -9.869 -8.430 1.00 98.31 83 ASN A CA 1
ATOM 668 C C . ASN A 1 83 ? 5.435 -9.133 -7.187 1.00 98.31 83 ASN A C 1
ATOM 670 O O . ASN A 1 83 ? 4.889 -9.771 -6.289 1.00 98.31 83 ASN A O 1
ATOM 674 N N . GLU A 1 84 ? 5.588 -7.810 -7.121 1.00 98.44 84 GLU A N 1
ATOM 675 C CA . GLU A 1 84 ? 5.063 -7.017 -6.003 1.00 98.44 84 GLU A CA 1
ATOM 676 C C . GLU A 1 84 ? 3.525 -6.959 -6.014 1.00 98.44 84 GLU A C 1
ATOM 678 O O . GLU A 1 84 ? 2.912 -7.132 -4.963 1.00 98.44 84 GLU A O 1
ATOM 683 N N . LEU A 1 85 ? 2.886 -6.849 -7.187 1.00 98.19 85 LEU A N 1
ATOM 684 C CA . LEU A 1 85 ? 1.421 -6.951 -7.292 1.00 98.19 85 LEU A CA 1
ATOM 685 C C . LEU A 1 85 ? 0.902 -8.316 -6.843 1.00 98.19 85 LEU A C 1
ATOM 687 O O . LEU A 1 85 ? -0.116 -8.386 -6.165 1.00 98.19 85 LEU A O 1
ATOM 691 N N . LYS A 1 86 ? 1.606 -9.401 -7.179 1.00 98.31 86 LYS A N 1
ATOM 692 C CA . LYS A 1 86 ? 1.236 -10.742 -6.718 1.00 98.31 86 LYS A CA 1
ATOM 693 C C . LYS A 1 86 ? 1.269 -10.834 -5.191 1.00 98.31 86 LYS A C 1
ATOM 695 O O . LYS A 1 86 ? 0.349 -11.388 -4.607 1.00 98.31 86 LYS A O 1
ATOM 700 N N . LYS A 1 87 ? 2.288 -10.264 -4.538 1.00 98.31 87 LYS A N 1
ATOM 701 C CA . LYS A 1 87 ? 2.354 -10.213 -3.066 1.00 98.31 87 LYS A CA 1
ATOM 702 C C . LYS A 1 87 ? 1.193 -9.412 -2.473 1.00 98.31 87 LYS A C 1
ATOM 704 O O . LYS A 1 87 ? 0.589 -9.869 -1.512 1.00 98.31 87 LYS A O 1
ATOM 709 N N . ALA A 1 88 ? 0.868 -8.256 -3.055 1.00 98.00 88 ALA A N 1
ATOM 710 C CA . ALA A 1 88 ? -0.272 -7.444 -2.627 1.00 98.00 88 ALA A CA 1
ATOM 711 C C . ALA A 1 88 ? -1.602 -8.207 -2.762 1.00 98.00 88 ALA A C 1
ATOM 713 O O . ALA A 1 88 ? -2.382 -8.254 -1.817 1.00 98.00 88 ALA A O 1
ATOM 714 N N . ASN A 1 89 ? -1.823 -8.868 -3.901 1.00 97.75 89 ASN A N 1
ATOM 715 C CA . ASN A 1 89 ? -3.037 -9.647 -4.148 1.00 97.75 89 ASN A CA 1
ATOM 716 C C . ASN A 1 89 ? -3.160 -10.846 -3.201 1.00 97.75 89 ASN A C 1
ATOM 718 O O . ASN A 1 89 ? -4.249 -11.104 -2.704 1.00 97.75 89 ASN A O 1
ATOM 722 N N . ASN A 1 90 ? -2.052 -11.532 -2.901 1.00 97.88 90 ASN A N 1
ATOM 723 C CA . ASN A 1 90 ? -2.060 -12.600 -1.904 1.00 97.88 90 ASN A CA 1
ATOM 724 C C . ASN A 1 90 ? -2.497 -12.075 -0.528 1.00 97.88 90 ASN A C 1
ATOM 726 O O . ASN A 1 90 ? -3.304 -12.718 0.125 1.00 97.88 90 ASN A O 1
ATOM 730 N N . ILE A 1 91 ? -2.017 -10.897 -0.107 1.00 97.38 91 ILE A N 1
ATOM 731 C CA . ILE A 1 91 ? -2.458 -10.278 1.154 1.00 97.38 91 ILE A CA 1
ATOM 732 C C . ILE A 1 91 ? -3.958 -9.959 1.113 1.00 97.38 91 ILE A C 1
ATOM 734 O O . ILE A 1 91 ? -4.657 -10.253 2.077 1.00 97.38 91 ILE A O 1
ATOM 738 N N . LEU A 1 92 ? -4.460 -9.367 0.021 1.00 96.00 92 LEU A N 1
ATOM 739 C CA . LEU A 1 92 ? -5.891 -9.064 -0.121 1.00 96.00 92 LEU A CA 1
ATOM 740 C C . LEU A 1 92 ? -6.762 -10.313 0.053 1.00 96.00 92 LEU A C 1
ATOM 742 O O . LEU A 1 92 ? -7.766 -10.251 0.762 1.00 96.00 92 LEU A O 1
ATOM 746 N N . GLU A 1 93 ? -6.365 -11.416 -0.585 1.00 96.00 93 GLU A N 1
ATOM 747 C CA . GLU A 1 93 ? -7.097 -12.683 -0.587 1.00 96.00 93 GLU A CA 1
ATOM 748 C C . GLU A 1 93 ? -6.992 -13.414 0.758 1.00 96.00 93 GLU A C 1
ATOM 750 O O . GLU A 1 93 ? -8.016 -13.749 1.353 1.00 96.00 93 GLU A O 1
ATOM 755 N N . GLU A 1 94 ? -5.773 -13.632 1.264 1.00 95.00 94 GLU A N 1
ATOM 756 C CA . GLU A 1 94 ? -5.526 -14.385 2.502 1.00 95.00 94 GLU A CA 1
ATOM 757 C C . GLU A 1 94 ? -6.165 -13.703 3.720 1.00 95.00 94 GLU A C 1
ATOM 759 O O . GLU A 1 94 ? -6.728 -14.377 4.583 1.00 95.00 94 GLU A O 1
ATOM 764 N N . GLU A 1 95 ? -6.136 -12.368 3.764 1.00 94.81 95 GLU A N 1
ATOM 765 C CA . GLU A 1 95 ? -6.650 -11.578 4.888 1.00 94.81 95 GLU A CA 1
ATOM 766 C C . GLU A 1 95 ? -8.081 -11.071 4.664 1.00 94.81 95 GLU A C 1
ATOM 768 O O . GLU A 1 95 ? -8.629 -10.393 5.539 1.00 94.81 95 GLU A O 1
ATOM 773 N N . LYS A 1 96 ? -8.686 -11.385 3.507 1.00 94.69 96 LYS A N 1
ATOM 774 C CA . LYS A 1 96 ? -10.034 -10.962 3.086 1.00 94.69 96 LYS A CA 1
ATOM 775 C C . LYS A 1 96 ? -10.276 -9.468 3.283 1.00 94.69 96 LYS A C 1
ATOM 777 O O . LYS A 1 96 ? -11.275 -9.044 3.865 1.00 94.69 96 LYS A O 1
ATOM 782 N N . ILE A 1 97 ? -9.320 -8.651 2.848 1.00 95.38 97 ILE A N 1
ATOM 783 C CA . ILE A 1 97 ? -9.345 -7.209 3.118 1.00 95.38 97 ILE A CA 1
ATOM 784 C C . ILE A 1 97 ? -10.594 -6.555 2.518 1.00 95.38 97 ILE A C 1
ATOM 786 O O . ILE A 1 97 ? -11.180 -5.700 3.172 1.00 95.38 97 ILE A O 1
ATOM 790 N N . GLU A 1 98 ? -11.035 -6.984 1.332 1.00 93.88 98 GLU A N 1
ATOM 791 C CA . GLU A 1 98 ? -12.243 -6.454 0.683 1.00 93.88 98 GLU A CA 1
ATOM 792 C C . GLU A 1 98 ? -13.489 -6.653 1.563 1.00 93.88 98 GLU A C 1
ATOM 794 O O . GLU A 1 98 ? -14.110 -5.663 1.950 1.00 93.88 98 GLU A O 1
ATOM 799 N N . ASP A 1 99 ? -13.766 -7.885 2.006 1.00 93.88 99 ASP A N 1
ATOM 800 C CA . ASP A 1 99 ? -14.882 -8.204 2.914 1.00 93.88 99 ASP A CA 1
ATOM 801 C C . ASP A 1 99 ? -14.820 -7.384 4.216 1.00 93.88 99 ASP A C 1
ATOM 803 O O . ASP A 1 99 ? -15.831 -6.917 4.750 1.00 93.88 99 ASP A O 1
ATOM 807 N N . ARG A 1 100 ? -13.610 -7.178 4.751 1.00 95.00 100 ARG A N 1
ATOM 808 C CA . ARG A 1 100 ? -13.403 -6.399 5.979 1.00 95.00 100 ARG A CA 1
ATOM 809 C C . ARG A 1 100 ? -13.645 -4.905 5.794 1.00 95.00 100 ARG A C 1
ATOM 811 O O . ARG A 1 100 ? -13.977 -4.230 6.769 1.00 95.00 100 ARG A O 1
ATOM 818 N N . LEU A 1 101 ? -13.461 -4.371 4.589 1.00 95.88 101 LEU A N 1
ATOM 819 C CA . LEU A 1 101 ? -13.737 -2.967 4.292 1.00 95.88 101 LEU A CA 1
ATOM 820 C C . LEU A 1 101 ? -15.239 -2.698 4.173 1.00 95.88 101 LEU A C 1
ATOM 822 O O . LEU A 1 101 ? -15.681 -1.617 4.559 1.00 95.88 101 LEU A O 1
ATOM 826 N N . GLU A 1 102 ? -16.040 -3.677 3.743 1.00 95.50 102 GLU A N 1
ATOM 827 C CA . GLU A 1 102 ? -17.490 -3.509 3.552 1.00 95.50 102 GLU A CA 1
ATOM 828 C C . GLU A 1 102 ? -18.245 -3.117 4.831 1.00 95.50 102 GLU A C 1
ATOM 830 O O . GLU A 1 102 ? -19.283 -2.454 4.776 1.0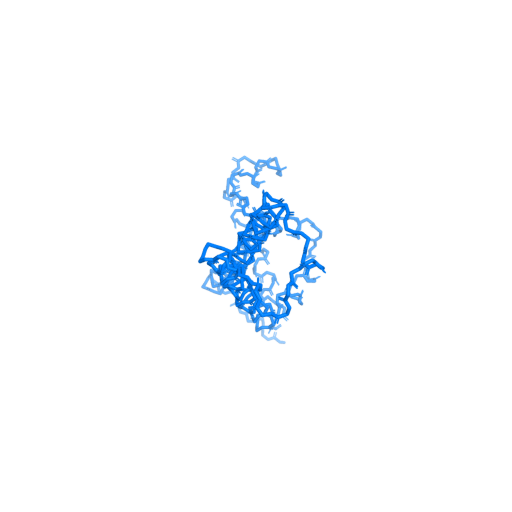0 95.50 102 GLU A O 1
ATOM 835 N N . VAL A 1 103 ? -17.734 -3.489 6.009 1.00 94.69 103 VAL A N 1
ATOM 836 C CA . VAL A 1 103 ? -18.385 -3.133 7.280 1.00 94.69 103 VAL A CA 1
ATOM 837 C C . VAL A 1 103 ? -18.116 -1.696 7.718 1.00 94.69 103 VAL A C 1
ATOM 839 O O . VAL A 1 103 ? -18.778 -1.193 8.638 1.00 94.69 103 VAL A O 1
ATOM 842 N N . LEU A 1 104 ? -17.133 -1.025 7.119 1.00 96.62 104 LEU A N 1
ATOM 843 C CA . LEU A 1 104 ? -16.757 0.334 7.477 1.00 96.62 104 LEU A CA 1
ATOM 844 C C . LEU A 1 104 ? -17.765 1.344 6.920 1.00 96.62 104 LEU A C 1
ATOM 846 O O . LEU A 1 104 ? -18.283 1.234 5.815 1.00 96.62 104 LEU A O 1
ATOM 850 N N . LYS A 1 105 ? -18.070 2.363 7.723 1.00 97.12 105 LYS A N 1
ATOM 851 C CA . LYS A 1 105 ? -18.881 3.503 7.279 1.00 97.12 105 LYS A CA 1
ATOM 852 C C . LYS A 1 105 ? -18.031 4.416 6.403 1.00 97.12 105 LYS A C 1
ATOM 854 O O . LYS A 1 105 ? -16.824 4.469 6.573 1.00 97.12 105 LYS A O 1
ATOM 859 N N . GLU A 1 106 ? -18.666 5.251 5.590 1.00 97.31 106 GLU A N 1
ATOM 860 C CA . GLU A 1 106 ? -17.991 6.217 4.704 1.00 97.31 106 GLU A CA 1
ATOM 861 C C . GLU A 1 106 ? -16.860 7.012 5.387 1.00 97.31 106 GLU A C 1
ATOM 863 O O . GLU A 1 106 ? -15.735 7.028 4.907 1.00 97.31 106 GLU A O 1
ATOM 868 N N . LYS A 1 107 ? -17.105 7.594 6.570 1.00 96.69 107 LYS A N 1
ATOM 869 C CA . LYS A 1 107 ? -16.062 8.328 7.319 1.00 96.69 107 LYS A CA 1
ATOM 870 C C . LYS A 1 107 ? -14.945 7.440 7.872 1.00 96.69 107 LYS A C 1
ATOM 872 O O . LYS A 1 107 ? -13.860 7.929 8.158 1.00 96.69 107 LYS A O 1
ATOM 877 N N . GLU A 1 108 ? -15.239 6.172 8.137 1.00 97.88 108 GLU A N 1
ATOM 878 C CA . GLU A 1 108 ? -14.244 5.193 8.586 1.00 97.88 108 GLU A CA 1
ATOM 879 C C . GLU A 1 108 ? -13.381 4.746 7.402 1.00 97.88 108 GLU A C 1
ATOM 881 O O . GLU A 1 108 ? -12.168 4.669 7.560 1.00 97.88 108 GLU A O 1
ATOM 886 N N . LEU A 1 109 ? -13.993 4.544 6.229 1.00 97.88 109 LEU A N 1
ATOM 887 C CA . LEU A 1 109 ? -13.299 4.301 4.963 1.00 97.88 109 LEU A CA 1
ATOM 888 C C . LEU A 1 109 ? -12.398 5.475 4.588 1.00 97.88 109 LEU A C 1
ATOM 890 O O . LEU A 1 109 ? -11.233 5.257 4.306 1.00 97.88 109 LEU A O 1
ATOM 894 N N . GLU A 1 110 ? -12.874 6.716 4.709 1.00 98.19 110 GLU A N 1
ATOM 895 C CA . GLU A 1 110 ? -12.047 7.897 4.431 1.00 98.19 110 GLU A CA 1
ATOM 896 C C . GLU A 1 110 ? -10.780 7.934 5.309 1.00 98.19 110 GLU A C 1
ATOM 898 O O . GLU A 1 110 ? -9.684 8.180 4.817 1.00 98.19 110 GLU A O 1
ATOM 903 N N . ILE A 1 111 ? -10.907 7.651 6.612 1.00 97.94 111 ILE A N 1
ATOM 904 C CA . ILE A 1 111 ? -9.754 7.605 7.529 1.00 97.94 111 ILE A CA 1
ATOM 905 C C . ILE A 1 111 ? -8.847 6.403 7.222 1.00 97.94 111 ILE A C 1
ATOM 907 O O . ILE A 1 111 ? -7.628 6.498 7.387 1.00 97.94 111 ILE A O 1
ATOM 911 N N . TYR A 1 112 ? -9.430 5.269 6.826 1.00 98.12 112 TYR A N 1
ATOM 912 C CA . TYR A 1 112 ? -8.684 4.096 6.382 1.00 98.12 112 TYR A CA 1
ATOM 913 C C . TYR A 1 112 ? -7.851 4.424 5.139 1.00 98.12 112 TYR A C 1
ATOM 915 O O . TYR A 1 112 ? -6.647 4.177 5.160 1.00 98.12 112 TYR A O 1
ATOM 923 N N . ASP A 1 113 ? -8.458 5.030 4.118 1.00 98.12 113 ASP A N 1
ATOM 924 C CA . ASP A 1 113 ? -7.797 5.406 2.871 1.00 98.12 113 ASP A CA 1
ATOM 925 C C . ASP A 1 113 ? -6.674 6.407 3.149 1.00 98.12 113 ASP A C 1
ATOM 927 O O . ASP A 1 113 ? -5.521 6.142 2.806 1.00 98.12 113 ASP A O 1
ATOM 931 N N . ASP A 1 114 ? -6.956 7.476 3.901 1.00 98.06 114 ASP A N 1
ATOM 932 C CA . ASP A 1 114 ? -5.949 8.472 4.281 1.00 98.06 114 ASP A CA 1
ATOM 933 C C . ASP A 1 114 ? -4.714 7.823 4.935 1.00 98.06 114 ASP A C 1
ATOM 935 O O . ASP A 1 114 ? -3.572 8.184 4.648 1.00 98.06 114 ASP A O 1
ATOM 939 N N . TYR A 1 115 ? -4.918 6.866 5.847 1.00 98.00 115 TYR A N 1
ATOM 940 C CA . TYR A 1 115 ? -3.824 6.283 6.625 1.00 98.00 115 TYR A CA 1
ATOM 941 C C . TYR A 1 115 ? -3.117 5.125 5.918 1.00 98.00 115 TYR A C 1
ATOM 943 O O . TYR A 1 115 ? -1.884 5.084 5.855 1.00 98.00 115 TYR A O 1
ATOM 951 N N . PHE A 1 116 ? -3.880 4.146 5.434 1.00 97.88 116 PHE A N 1
ATOM 952 C CA . PHE A 1 116 ? -3.359 2.885 4.914 1.00 97.88 116 PHE A CA 1
ATOM 953 C C . PHE A 1 116 ? -3.178 2.887 3.405 1.00 97.88 116 PHE A C 1
ATOM 955 O O . PHE A 1 116 ? -2.329 2.135 2.946 1.00 97.88 116 PHE A O 1
ATOM 962 N N . VAL A 1 117 ? -3.880 3.729 2.647 1.00 96.62 117 VAL A N 1
ATOM 963 C CA . VAL A 1 117 ? -3.719 3.814 1.186 1.00 96.62 117 VAL A CA 1
ATOM 964 C C . VAL A 1 117 ? -2.806 4.982 0.822 1.00 96.62 117 VAL A C 1
ATOM 966 O O . VAL A 1 117 ? -1.775 4.771 0.187 1.00 96.62 117 VAL A O 1
ATOM 969 N N . ASP A 1 118 ? -3.106 6.180 1.322 1.00 96.19 118 ASP A N 1
ATOM 970 C CA . ASP A 1 118 ? -2.383 7.412 0.982 1.00 96.19 118 ASP A CA 1
ATOM 971 C C . ASP A 1 118 ? -1.140 7.651 1.853 1.00 96.19 118 ASP A C 1
ATOM 973 O O . ASP A 1 118 ? -0.261 8.442 1.507 1.00 96.19 118 ASP A O 1
ATOM 977 N N . GLY A 1 119 ? -1.043 6.970 2.998 1.00 95.81 119 GLY A N 1
ATOM 978 C CA . GLY A 1 119 ? 0.118 7.062 3.882 1.00 95.81 119 GLY A CA 1
ATOM 979 C C . GLY A 1 119 ? 0.229 8.367 4.667 1.00 95.81 119 GLY A C 1
ATOM 980 O O . GLY A 1 119 ? 1.328 8.730 5.094 1.00 95.81 119 GLY A O 1
ATOM 981 N N . MET A 1 120 ? -0.889 9.057 4.903 1.00 97.25 120 MET A N 1
ATOM 982 C CA . MET A 1 120 ? -0.924 10.241 5.756 1.00 97.25 120 MET A CA 1
ATOM 983 C C . MET A 1 120 ? -0.503 9.911 7.192 1.00 97.25 120 MET A C 1
ATOM 985 O O . MET A 1 120 ? -0.825 8.864 7.759 1.00 97.25 120 MET A O 1
ATOM 989 N N . THR A 1 121 ? 0.194 10.847 7.831 1.00 96.88 121 THR A N 1
ATOM 990 C CA . THR A 1 121 ? 0.558 10.728 9.245 1.00 96.88 121 THR A CA 1
ATOM 991 C C . THR A 1 121 ? -0.651 10.954 10.153 1.00 96.88 121 THR A C 1
ATOM 993 O O . THR A 1 121 ? -1.641 11.590 9.782 1.00 96.88 121 THR A O 1
ATOM 996 N N . LEU A 1 122 ? -0.560 10.489 11.403 1.00 97.25 122 LEU A N 1
ATOM 997 C CA . LEU A 1 122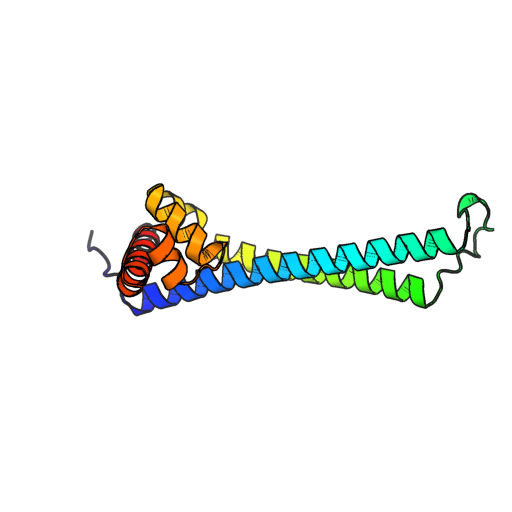 ? -1.607 10.707 12.408 1.00 97.25 122 LEU A CA 1
ATOM 998 C C . LEU A 1 122 ? -1.881 12.199 12.640 1.00 97.25 122 LEU A C 1
ATOM 1000 O O . LEU A 1 122 ? -3.017 12.593 12.895 1.00 97.25 122 LEU A O 1
ATOM 1004 N N . GLU A 1 123 ? -0.841 13.028 12.560 1.00 97.25 123 GLU A N 1
ATOM 1005 C CA . GLU A 1 123 ? -0.928 14.480 12.648 1.00 97.25 123 GLU A CA 1
ATOM 1006 C C . GLU A 1 123 ? -1.697 15.077 11.461 1.00 97.25 123 GLU A C 1
ATOM 1008 O O . GLU A 1 123 ? -2.574 15.915 11.672 1.00 97.25 123 GLU A O 1
ATOM 1013 N N . GLN A 1 124 ? -1.417 14.626 10.233 1.00 97.75 124 GLN A N 1
ATOM 1014 C CA . GLN A 1 124 ? -2.117 15.088 9.030 1.00 97.75 124 GLN A CA 1
ATOM 1015 C C . GLN A 1 124 ? -3.598 14.694 9.051 1.00 97.75 124 GLN A C 1
ATOM 1017 O O . GLN A 1 124 ? -4.454 15.523 8.751 1.00 97.75 124 GLN A O 1
ATOM 1022 N N . ILE A 1 125 ? -3.913 13.470 9.480 1.00 97.44 125 ILE A N 1
ATOM 1023 C CA . ILE A 1 125 ? -5.299 13.006 9.631 1.00 97.44 125 ILE A CA 1
ATOM 1024 C C . ILE A 1 125 ? -6.011 13.807 10.722 1.00 97.44 125 ILE A C 1
ATOM 1026 O O . ILE A 1 125 ? -7.100 14.334 10.503 1.00 97.44 125 ILE A O 1
ATOM 1030 N N . ALA A 1 126 ? -5.400 13.964 11.900 1.00 97.12 126 ALA A N 1
ATOM 1031 C CA . ALA A 1 126 ? -5.992 14.772 12.964 1.00 97.12 126 ALA A CA 1
ATOM 1032 C C . ALA A 1 126 ? -6.291 16.200 12.478 1.00 97.12 126 ALA A C 1
ATOM 1034 O O . ALA A 1 126 ? -7.377 16.717 12.738 1.00 97.12 126 ALA A O 1
ATOM 1035 N N . PHE A 1 127 ? -5.376 16.802 11.715 1.00 96.94 127 PHE A N 1
ATOM 1036 C CA . PHE A 1 127 ? -5.576 18.111 11.104 1.00 96.94 127 PHE A CA 1
ATOM 1037 C C . PHE A 1 127 ? -6.735 18.122 10.091 1.00 96.94 127 PHE A C 1
ATOM 1039 O O . PHE A 1 127 ? -7.629 18.959 10.226 1.00 96.94 127 PHE A O 1
ATOM 1046 N N . LYS A 1 128 ? -6.781 17.167 9.148 1.00 96.75 128 LYS A N 1
ATOM 1047 C CA . LYS A 1 128 ? -7.854 17.028 8.140 1.00 96.75 128 LYS A CA 1
ATOM 1048 C C . LYS A 1 128 ? -9.244 16.974 8.785 1.00 96.75 128 LYS A C 1
ATOM 1050 O O . LYS A 1 128 ? -10.173 17.630 8.325 1.00 96.75 128 LYS A O 1
ATOM 1055 N N . PHE A 1 129 ? -9.370 16.276 9.914 1.00 95.44 129 PHE A N 1
ATOM 1056 C CA . PHE A 1 129 ? -10.631 16.127 10.652 1.00 95.44 129 PHE A CA 1
ATOM 1057 C C . PHE A 1 129 ? -10.864 17.192 11.744 1.00 95.44 129 PHE A C 1
ATOM 1059 O O . PHE A 1 129 ? -11.751 17.031 12.594 1.00 95.44 129 PHE A O 1
ATOM 1066 N N . ASN A 1 130 ? -10.088 18.284 11.737 1.00 95.19 130 ASN A N 1
ATOM 1067 C CA . ASN A 1 130 ? -10.153 19.390 12.699 1.00 95.19 130 ASN A CA 1
ATOM 1068 C C . ASN A 1 130 ? -10.078 18.918 14.167 1.00 95.19 130 ASN A C 1
ATOM 1070 O O . ASN A 1 130 ? -10.883 19.284 15.032 1.00 95.19 130 ASN A O 1
ATOM 1074 N N . LYS A 1 131 ? -9.121 18.031 14.448 1.00 94.56 131 LYS A N 1
ATOM 1075 C CA . LYS A 1 131 ? -8.834 17.475 15.772 1.00 94.56 131 LYS A CA 1
ATOM 1076 C C . LYS A 1 131 ? -7.482 17.967 16.258 1.00 94.56 131 LYS A C 1
ATOM 1078 O O . LYS A 1 131 ? -6.501 18.005 15.531 1.00 94.56 131 LYS A O 1
ATOM 1083 N N . LYS A 1 132 ? -7.425 18.312 17.545 1.00 83.88 132 LYS A N 1
ATOM 1084 C CA . LYS A 1 132 ? -6.240 18.919 18.170 1.00 83.88 132 LYS A CA 1
ATOM 1085 C C . LYS A 1 132 ? -5.144 17.917 18.554 1.00 83.88 132 LYS A C 1
ATOM 1087 O O . LYS A 1 132 ? -4.134 18.318 19.116 1.00 83.88 132 LYS A O 1
ATOM 1092 N N . SER A 1 133 ? -5.359 16.618 18.346 1.00 92.94 133 SER A N 1
ATOM 1093 C CA . SER A 1 133 ? -4.524 15.568 18.931 1.00 92.94 133 SER A CA 1
ATOM 1094 C C . SER A 1 133 ? -4.383 14.376 17.992 1.00 92.94 133 SER A C 1
ATOM 1096 O O . SER A 1 133 ? -5.376 13.814 17.532 1.00 92.94 133 SER A O 1
ATOM 1098 N N . LYS A 1 134 ? -3.137 13.939 17.784 1.00 94.25 134 LYS A N 1
ATOM 1099 C CA . LYS A 1 134 ? -2.819 12.708 17.050 1.00 94.25 134 LYS A CA 1
ATOM 1100 C C . LYS A 1 134 ? -3.267 11.438 17.770 1.00 94.25 134 LYS A C 1
ATOM 1102 O O . LYS A 1 134 ? -3.496 10.422 17.125 1.00 94.25 134 LYS A O 1
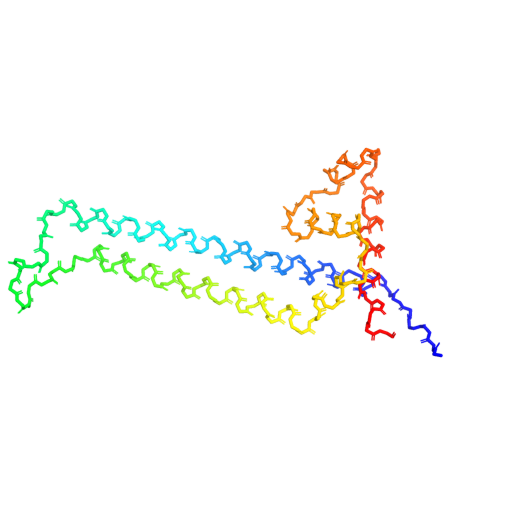ATOM 1107 N N . GLN A 1 135 ? -3.432 11.491 19.096 1.00 96.69 135 GLN A N 1
ATOM 1108 C CA . GLN A 1 135 ? -3.982 10.377 19.871 1.00 96.69 135 GLN A CA 1
ATOM 1109 C C . GLN A 1 135 ? -5.426 10.068 19.454 1.00 96.69 135 GLN A C 1
ATOM 1111 O O . GLN A 1 135 ? -5.808 8.903 19.429 1.00 96.69 135 GLN A O 1
ATOM 1116 N N . TRP A 1 136 ? -6.210 11.081 19.059 1.00 96.81 136 TRP A N 1
ATOM 1117 C CA . TRP A 1 136 ? -7.539 10.848 18.488 1.00 96.81 136 TRP A CA 1
ATOM 1118 C C . TRP A 1 136 ? -7.461 10.030 17.193 1.00 96.81 136 TRP A C 1
ATOM 1120 O O . TRP A 1 136 ? -8.206 9.065 17.047 1.00 96.81 136 TRP A O 1
ATOM 1130 N N . ALA A 1 137 ? -6.543 10.380 16.283 1.00 96.81 137 ALA A N 1
ATOM 1131 C CA . ALA A 1 137 ? -6.368 9.657 15.024 1.00 96.81 137 ALA A CA 1
ATOM 1132 C C . ALA A 1 137 ? -5.893 8.219 15.281 1.00 96.81 137 ALA A C 1
ATOM 1134 O O . ALA A 1 137 ? -6.469 7.279 14.742 1.00 96.81 137 ALA A O 1
ATOM 1135 N N . ALA A 1 138 ? -4.923 8.035 16.185 1.00 96.81 138 ALA A N 1
ATOM 1136 C CA . ALA A 1 138 ? -4.453 6.712 16.594 1.00 96.81 138 ALA A CA 1
ATOM 1137 C C . ALA A 1 138 ? -5.594 5.826 17.119 1.00 96.81 138 ALA A C 1
ATOM 1139 O O . ALA A 1 138 ? -5.720 4.679 16.693 1.00 96.81 138 ALA A O 1
ATOM 1140 N N . GLN A 1 139 ? -6.448 6.376 17.992 1.00 97.06 139 GLN A N 1
ATOM 1141 C CA . GLN A 1 139 ? -7.610 5.667 18.527 1.00 97.06 139 GLN A CA 1
ATOM 1142 C C . GLN A 1 139 ? -8.613 5.314 17.426 1.00 97.06 139 GLN A C 1
ATOM 1144 O O . GLN A 1 139 ? -9.131 4.204 17.411 1.00 97.06 139 GLN A O 1
ATOM 1149 N N . LYS A 1 140 ? -8.875 6.232 16.487 1.00 97.25 140 LYS A N 1
ATOM 1150 C CA . LYS A 1 140 ? -9.783 5.958 15.368 1.00 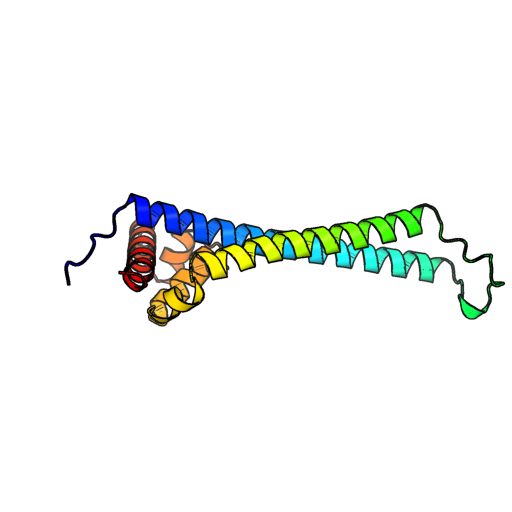97.25 140 LYS A CA 1
ATOM 1151 C C . LYS A 1 140 ? -9.282 4.850 14.463 1.00 97.25 140 LYS A C 1
ATOM 1153 O O . LYS A 1 140 ? -10.075 3.997 14.091 1.00 97.25 140 LYS A O 1
ATOM 1158 N N . ILE A 1 141 ? -7.987 4.812 14.184 1.00 97.88 141 ILE A N 1
ATOM 1159 C CA . ILE A 1 141 ? -7.398 3.728 13.400 1.00 97.88 141 ILE A CA 1
ATOM 1160 C C . ILE A 1 141 ? -7.473 2.402 14.177 1.00 97.88 141 ILE A C 1
ATOM 1162 O O . ILE A 1 141 ? -7.824 1.387 13.589 1.00 97.88 141 ILE A O 1
ATOM 1166 N N . ASP A 1 142 ? -7.196 2.392 15.490 1.00 97.62 142 ASP A N 1
ATOM 1167 C CA . ASP A 1 142 ? -7.384 1.193 16.332 1.00 97.62 142 ASP A CA 1
ATOM 1168 C C . ASP A 1 142 ? -8.843 0.694 16.295 1.00 97.62 142 ASP A C 1
ATOM 1170 O O . ASP A 1 142 ? -9.079 -0.508 16.184 1.00 97.62 142 ASP A O 1
ATOM 1174 N N . ASP A 1 143 ? -9.824 1.600 16.360 1.00 96.81 143 ASP A N 1
ATOM 1175 C CA . ASP A 1 143 ? -11.250 1.254 16.313 1.00 96.81 143 ASP A CA 1
ATOM 1176 C C . ASP A 1 143 ? -11.676 0.716 14.935 1.00 96.81 143 ASP A C 1
ATOM 1178 O O . ASP A 1 143 ? -12.428 -0.258 14.871 1.00 96.81 143 ASP A O 1
ATOM 1182 N N . ILE A 1 144 ? -11.181 1.314 13.845 1.00 97.62 144 ILE A N 1
ATOM 1183 C CA . ILE A 1 144 ? -11.416 0.855 12.466 1.00 97.62 144 ILE A CA 1
ATOM 1184 C C . ILE A 1 144 ? -10.874 -0.561 12.288 1.00 97.62 144 ILE A C 1
ATOM 1186 O O . ILE A 1 144 ? -11.612 -1.459 11.892 1.00 97.62 144 ILE A O 1
ATOM 1190 N N . VAL A 1 145 ? -9.610 -0.784 12.653 1.00 97.19 145 VAL A N 1
ATOM 1191 C CA . VAL A 1 145 ? -8.968 -2.098 12.528 1.00 97.19 145 VAL A CA 1
ATOM 1192 C C . VAL A 1 145 ? -9.672 -3.137 13.399 1.00 97.19 145 VAL A C 1
ATOM 1194 O O . VAL A 1 145 ? -9.904 -4.257 12.953 1.00 97.19 145 VAL A O 1
ATOM 1197 N N . ARG A 1 146 ? -10.085 -2.774 14.620 1.00 96.06 146 ARG A N 1
ATOM 1198 C CA . ARG A 1 146 ? -10.886 -3.669 15.466 1.00 96.06 146 ARG A CA 1
ATOM 1199 C C . ARG A 1 146 ? -12.175 -4.090 14.764 1.00 96.06 146 ARG A C 1
ATOM 1201 O O . ARG A 1 146 ? -12.508 -5.268 14.777 1.00 96.06 146 ARG A O 1
ATOM 1208 N N . LYS A 1 147 ? -12.882 -3.146 14.148 1.00 95.06 147 LYS A N 1
ATOM 1209 C CA . LYS A 1 147 ? -14.136 -3.414 13.440 1.00 95.06 147 LYS A CA 1
ATOM 1210 C C . LYS A 1 147 ? -13.931 -4.307 12.211 1.00 95.06 147 LYS A C 1
ATOM 1212 O O . LYS A 1 147 ? -14.725 -5.213 11.995 1.00 95.06 147 LYS A O 1
ATOM 1217 N N . MET A 1 148 ? -12.845 -4.102 11.463 1.00 94.94 148 MET A N 1
ATOM 1218 C CA . MET A 1 148 ? -12.429 -4.992 10.368 1.00 94.94 148 MET A CA 1
ATOM 1219 C C . MET A 1 148 ? -12.156 -6.424 10.861 1.00 94.94 148 MET A C 1
ATOM 1221 O O . MET A 1 148 ? -12.479 -7.399 10.185 1.00 94.94 148 MET A O 1
ATOM 1225 N N . LEU A 1 149 ? -11.570 -6.573 12.052 1.00 93.69 149 LEU A N 1
ATOM 1226 C CA . LEU A 1 149 ? -11.281 -7.880 12.649 1.00 93.69 149 LEU A CA 1
ATOM 1227 C C . LEU A 1 149 ? -12.538 -8.611 13.137 1.00 93.69 149 LEU A C 1
ATOM 1229 O O . LEU A 1 149 ? -12.575 -9.836 13.093 1.00 93.69 149 LEU A O 1
ATOM 1233 N N . GLU A 1 150 ? -13.584 -7.885 13.537 1.00 89.81 150 GLU A N 1
ATOM 1234 C CA . GLU A 1 150 ? -14.859 -8.470 13.978 1.00 89.81 150 GLU A CA 1
ATOM 1235 C C . GLU A 1 150 ? -15.653 -9.169 12.848 1.00 89.81 150 GLU A C 1
ATOM 1237 O O . GLU A 1 150 ? -16.611 -9.868 13.157 1.00 89.81 150 GLU A O 1
ATOM 1242 N N . VAL A 1 151 ? -15.268 -9.027 11.569 1.00 82.00 151 VAL A N 1
ATOM 1243 C CA . VAL A 1 151 ? -15.950 -9.658 10.411 1.00 82.00 151 VAL A CA 1
ATOM 1244 C C . VAL A 1 151 ? -15.741 -11.174 10.339 1.00 82.00 151 VAL A C 1
ATOM 1246 O O . VAL A 1 151 ? -16.607 -11.895 9.852 1.00 82.00 151 VAL A O 1
ATOM 1249 N N . GLU A 1 152 ? -14.616 -11.675 10.849 1.00 60.88 152 GLU A N 1
ATOM 1250 C CA . GLU A 1 152 ? -14.293 -13.110 10.838 1.00 60.88 152 GLU A CA 1
ATOM 1251 C C . GLU A 1 152 ? -14.663 -13.845 12.139 1.00 60.88 152 GLU A C 1
ATOM 1253 O O . GLU A 1 152 ? -14.277 -15.002 12.321 1.00 60.88 152 GLU A O 1
ATOM 1258 N N . LEU A 1 153 ? -15.395 -13.184 13.047 1.00 52.97 153 LEU A N 1
ATOM 1259 C CA . LEU A 1 153 ? -15.709 -13.687 14.392 1.00 52.97 153 LEU A CA 1
ATOM 1260 C C . LEU A 1 153 ? -17.180 -14.081 14.582 1.00 52.97 153 LEU A C 1
ATOM 1262 O O . LEU A 1 153 ? -18.074 -13.233 14.365 1.00 52.97 153 LEU A O 1
#

Foldseek 3Di:
DPQDDCDPVLLVVVVVLLQLLQVLQVLLVVLVVQLVVLVVVLVVVVVVVVDDPVPDDPPPPCCDPSNVVSVVSSVVSNVSSVVSVVVSVCSCVVLVQVLLCVQDDPVLVVLCCCCRNVNHQLVRSCVVVVHPDSVVSVVSSSVSSVSSVSSVD

pLDDT: mean 88.57, std 15.44, range [43.78, 98.44]